Protein AF-A0A924JHS8-F1 (afdb_monomer)

Solvent-accessible surface area (backbone atoms only — not comparable to full-atom values): 7524 Å² total; per-residue (Å²): 135,89,84,84,93,67,73,72,64,60,58,54,52,53,52,53,53,53,52,57,54,53,60,64,69,66,71,76,82,74,80,83,81,86,75,72,93,84,74,83,93,70,92,26,81,44,84,51,58,93,91,38,60,31,36,17,70,71,47,77,46,70,59,57,69,76,55,43,57,54,47,53,54,52,52,52,55,54,28,56,77,67,49,32,14,44,35,38,68,90,50,95,41,60,29,40,34,39,36,42,37,48,81,47,79,59,93,93,41,79,48,77,49,76,48,76,49,78,37,68,123

Radius of gyration: 27.2 Å; Cα contacts (8 Å, |Δi|>4): 135; chains: 1; bounding box: 79×30×80 Å

Sequence (121 aa):
MHAPALTARRTTARLISAALLMTVAFGLGGCANVAGSGAPTAAFAQAGTPGGATVAFESVDGPPPQVFDRMINLLDSEARLRNLAVVSRKDSAAYRVRSYLAAQVRGGRTSIAWVWDVYDR

Secondary structure (DSSP, 8-state):
------SHHHHHHHHHHHHHHHHHHTTT--------S---------PPPTTPPEEEEEEEESS-HHHHHHHHHHHHHHHHHTT-EE--TTS--SEEEEEEEEEEEETTEEEEEEEEEEEE-

Mean predicted aligned error: 16.45 Å

Structure (mmCIF, N/CA/C/O backbone):
data_AF-A0A924JHS8-F1
#
_entry.id   AF-A0A924JHS8-F1
#
loop_
_atom_site.group_PDB
_atom_site.id
_atom_site.type_symbol
_atom_site.label_atom_id
_atom_site.label_alt_id
_atom_site.label_comp_id
_atom_site.label_asym_id
_atom_site.label_entity_id
_atom_site.label_seq_id
_atom_site.pdbx_PDB_ins_code
_atom_site.Cartn_x
_atom_site.Cartn_y
_atom_site.Cartn_z
_atom_site.occupancy
_atom_site.B_iso_or_equiv
_atom_site.auth_seq_id
_atom_site.auth_comp_id
_atom_site.auth_asym_id
_atom_site.auth_atom_id
_atom_site.pdbx_PDB_model_num
ATOM 1 N N . MET A 1 1 ? 62.676 11.399 -56.395 1.00 44.50 1 MET A N 1
ATOM 2 C CA . MET A 1 1 ? 61.658 12.113 -55.590 1.00 44.50 1 MET A CA 1
ATOM 3 C C . MET A 1 1 ? 60.387 11.263 -55.558 1.00 44.50 1 MET A C 1
ATOM 5 O O . MET A 1 1 ? 60.023 10.795 -56.626 1.00 44.50 1 MET A O 1
ATOM 9 N N . HIS A 1 2 ? 59.740 11.133 -54.383 1.00 49.47 2 HIS A N 1
ATOM 10 C CA . HIS A 1 2 ? 58.446 10.456 -54.085 1.00 49.47 2 HIS A CA 1
ATOM 11 C C . HIS A 1 2 ? 58.478 8.911 -54.094 1.00 49.47 2 HIS A C 1
ATOM 13 O O . HIS A 1 2 ? 59.006 8.335 -55.030 1.00 49.47 2 HIS A O 1
ATOM 19 N N . ALA A 1 3 ? 57.947 8.138 -53.135 1.00 53.34 3 ALA A N 1
ATOM 20 C CA . ALA A 1 3 ? 57.160 8.314 -51.892 1.00 53.34 3 ALA A CA 1
ATOM 21 C C . ALA A 1 3 ? 57.404 7.038 -50.995 1.00 53.34 3 ALA A C 1
ATOM 23 O O . ALA A 1 3 ? 58.151 6.182 -51.473 1.00 53.34 3 ALA A O 1
ATOM 24 N N . PRO A 1 4 ? 56.852 6.821 -49.762 1.00 49.19 4 PRO A N 1
ATOM 25 C CA . PRO A 1 4 ? 55.403 6.793 -49.501 1.00 49.19 4 PRO A CA 1
ATOM 26 C C . PRO A 1 4 ? 54.936 7.321 -48.121 1.00 49.19 4 PRO A C 1
ATOM 28 O O . PRO A 1 4 ? 55.320 6.841 -47.057 1.00 49.19 4 PRO A O 1
ATOM 31 N N . ALA A 1 5 ? 53.958 8.227 -48.149 1.00 53.25 5 ALA A N 1
ATOM 32 C CA . ALA A 1 5 ? 53.128 8.595 -47.004 1.00 53.25 5 ALA A CA 1
ATOM 33 C C . ALA A 1 5 ? 51.883 7.686 -46.947 1.00 53.25 5 ALA A C 1
ATOM 35 O O . ALA A 1 5 ? 50.800 8.076 -47.373 1.00 53.25 5 ALA A O 1
ATOM 36 N N . LEU A 1 6 ? 52.022 6.444 -46.469 1.00 53.03 6 LEU A N 1
ATOM 37 C CA . LEU A 1 6 ? 50.888 5.501 -46.347 1.00 53.03 6 LEU A CA 1
ATOM 38 C C . LEU A 1 6 ? 50.539 5.134 -44.897 1.00 53.03 6 LEU A C 1
ATOM 40 O O . LEU A 1 6 ? 49.451 4.623 -44.630 1.00 53.03 6 LEU A O 1
ATOM 44 N N . THR A 1 7 ? 51.406 5.454 -43.937 1.00 50.69 7 THR A N 1
ATOM 45 C CA . THR A 1 7 ? 51.216 5.078 -42.527 1.00 50.69 7 THR A CA 1
ATOM 46 C C . THR A 1 7 ? 50.262 6.020 -41.786 1.00 50.69 7 THR A C 1
ATOM 48 O O . THR A 1 7 ? 49.508 5.582 -40.922 1.00 50.69 7 THR A O 1
ATOM 51 N N . ALA A 1 8 ? 50.214 7.299 -42.173 1.00 47.97 8 ALA A N 1
ATOM 52 C CA . ALA A 1 8 ? 49.435 8.337 -41.486 1.00 47.97 8 ALA A CA 1
ATOM 53 C C . ALA A 1 8 ? 47.907 8.218 -41.670 1.00 47.97 8 ALA A C 1
ATOM 55 O O . ALA A 1 8 ? 47.139 8.763 -40.878 1.00 47.97 8 ALA A O 1
ATOM 56 N N . ARG A 1 9 ? 47.452 7.490 -42.702 1.00 51.38 9 ARG A N 1
ATOM 57 C CA . ARG A 1 9 ? 46.030 7.393 -43.085 1.00 51.38 9 ARG A CA 1
ATOM 58 C C . ARG A 1 9 ? 45.238 6.373 -42.256 1.00 51.38 9 ARG A C 1
ATOM 60 O O . ARG A 1 9 ? 44.018 6.458 -42.168 1.00 51.38 9 ARG A O 1
ATOM 67 N N . ARG A 1 10 ? 45.917 5.389 -41.652 1.00 53.25 10 ARG A N 1
ATOM 68 C CA . ARG A 1 10 ? 45.268 4.302 -40.889 1.00 53.25 10 ARG A CA 1
ATOM 69 C C . ARG A 1 10 ? 44.959 4.698 -39.444 1.00 53.25 10 ARG A C 1
ATOM 71 O O . ARG A 1 10 ? 43.972 4.235 -38.879 1.00 53.25 10 ARG A O 1
ATOM 78 N N . THR A 1 11 ? 45.778 5.563 -38.857 1.00 51.88 11 THR A N 1
ATOM 79 C CA . THR A 1 11 ? 45.640 6.040 -37.473 1.00 51.88 11 THR A CA 1
ATOM 80 C C . THR A 1 11 ? 44.519 7.066 -37.336 1.00 51.88 11 THR A C 1
ATOM 82 O O . THR A 1 11 ? 43.735 6.999 -36.395 1.00 51.88 11 THR A O 1
ATOM 85 N N . THR A 1 12 ? 44.380 7.956 -38.320 1.00 53.84 12 THR A N 1
ATOM 86 C CA . THR A 1 12 ? 43.299 8.952 -38.391 1.00 53.84 12 THR A CA 1
ATOM 87 C C . THR A 1 12 ? 41.927 8.298 -38.534 1.00 53.84 12 THR A C 1
ATOM 89 O O . THR A 1 12 ? 41.001 8.684 -37.829 1.00 53.84 12 THR A O 1
ATOM 92 N N . ALA A 1 13 ? 41.802 7.249 -39.353 1.00 55.38 13 ALA A N 1
ATOM 93 C CA . ALA A 1 13 ? 40.547 6.509 -39.494 1.00 55.38 13 ALA A CA 1
ATOM 94 C C . ALA A 1 13 ? 40.080 5.875 -38.169 1.00 55.38 13 ALA A C 1
ATOM 96 O O . ALA A 1 13 ? 38.912 5.993 -37.819 1.00 55.38 13 ALA A O 1
ATOM 97 N N . ARG A 1 14 ? 40.995 5.273 -37.392 1.00 57.00 14 ARG A N 1
ATOM 98 C CA . ARG A 1 14 ? 40.676 4.639 -36.096 1.00 57.00 14 ARG A CA 1
ATOM 99 C C . ARG A 1 14 ? 40.259 5.643 -35.021 1.00 57.00 14 ARG A C 1
ATOM 101 O O . ARG A 1 14 ? 39.373 5.344 -34.227 1.00 57.00 14 ARG A O 1
ATOM 108 N N . LEU A 1 15 ? 40.873 6.826 -35.009 1.00 57.97 15 LEU A N 1
ATOM 109 C CA . LEU A 1 15 ? 40.528 7.897 -34.069 1.00 57.97 15 LEU A CA 1
ATOM 110 C C . LEU A 1 15 ? 39.146 8.493 -34.366 1.00 57.97 15 LEU A C 1
ATOM 112 O O . LEU A 1 15 ? 38.391 8.771 -33.439 1.00 57.97 15 LEU A O 1
ATOM 116 N N . ILE A 1 16 ? 38.780 8.611 -35.645 1.00 60.06 16 ILE A N 1
ATOM 117 C CA . ILE A 1 16 ? 37.447 9.069 -36.063 1.00 60.06 16 ILE A CA 1
ATOM 118 C C . ILE A 1 16 ? 36.375 8.032 -35.689 1.00 60.06 16 ILE A C 1
ATOM 120 O O . ILE A 1 16 ? 35.320 8.400 -35.178 1.00 60.06 16 ILE A O 1
ATOM 124 N N . SER A 1 17 ? 36.653 6.734 -35.867 1.00 59.72 17 SER A N 1
ATOM 125 C CA . SER A 1 17 ? 35.742 5.655 -35.450 1.00 59.72 17 SER A CA 1
ATOM 126 C C . SER A 1 17 ? 35.526 5.616 -33.933 1.00 59.72 17 SER A C 1
ATOM 128 O O . SER A 1 17 ? 34.400 5.432 -33.478 1.00 59.72 17 SER A O 1
ATOM 130 N N . ALA A 1 18 ? 36.591 5.814 -33.149 1.00 59.53 18 ALA A N 1
ATOM 131 C CA . ALA A 1 18 ? 36.510 5.840 -31.690 1.00 59.53 18 ALA A CA 1
ATOM 132 C C . ALA A 1 18 ? 35.734 7.064 -31.175 1.00 59.53 18 ALA A C 1
ATOM 134 O O . ALA A 1 18 ? 34.924 6.935 -30.259 1.00 59.53 18 ALA A O 1
ATOM 135 N N . ALA A 1 19 ? 35.926 8.232 -31.798 1.00 59.59 19 ALA A N 1
ATOM 136 C CA . ALA A 1 19 ? 35.182 9.444 -31.460 1.00 59.59 19 ALA A CA 1
ATOM 137 C C . ALA A 1 19 ? 33.680 9.313 -31.777 1.00 59.59 19 ALA A C 1
ATOM 139 O O . ALA A 1 19 ? 32.850 9.754 -30.985 1.00 59.59 19 ALA A O 1
ATOM 140 N N . LEU A 1 20 ? 33.329 8.653 -32.888 1.00 60.19 20 LEU A N 1
ATOM 141 C CA . LEU A 1 20 ? 31.936 8.405 -33.274 1.00 60.19 20 LEU A CA 1
ATOM 142 C C . LEU A 1 20 ? 31.228 7.411 -32.334 1.00 60.19 20 LEU A C 1
ATOM 144 O O . LEU A 1 20 ? 30.042 7.566 -32.060 1.00 60.19 20 LEU A O 1
ATOM 148 N N . LEU A 1 21 ? 31.938 6.406 -31.803 1.00 59.44 21 LEU A N 1
ATOM 149 C CA . LEU A 1 21 ? 31.360 5.483 -30.816 1.00 59.44 21 LEU A CA 1
ATOM 150 C C . LEU A 1 21 ? 31.081 6.168 -29.468 1.00 59.44 21 LEU A C 1
ATOM 152 O O . LEU A 1 21 ? 30.112 5.828 -28.791 1.00 59.44 21 LEU A O 1
ATOM 156 N N . MET A 1 22 ? 31.914 7.138 -29.080 1.00 59.47 22 MET A N 1
ATOM 157 C CA . MET A 1 22 ? 31.783 7.842 -27.802 1.00 59.47 22 MET A CA 1
ATOM 158 C C . MET A 1 22 ? 30.587 8.805 -27.795 1.00 59.47 22 MET A C 1
ATOM 160 O O . MET A 1 22 ? 29.899 8.910 -26.786 1.00 59.47 22 MET A O 1
ATOM 164 N N . THR A 1 23 ? 30.266 9.449 -28.922 1.00 59.69 23 THR A N 1
ATOM 165 C CA . THR A 1 23 ? 29.088 10.330 -29.022 1.00 59.69 23 THR A CA 1
ATOM 166 C C . THR A 1 23 ? 27.762 9.566 -29.016 1.00 59.69 23 THR A C 1
ATOM 168 O O . THR A 1 23 ? 26.778 10.076 -28.485 1.00 59.69 23 THR A O 1
ATOM 171 N N . VAL A 1 24 ? 27.727 8.326 -29.517 1.00 59.47 24 VAL A N 1
ATOM 172 C CA . VAL A 1 24 ? 26.531 7.462 -29.446 1.00 59.47 24 VAL A CA 1
ATOM 173 C C . VAL A 1 24 ? 26.272 6.964 -28.015 1.00 59.47 24 VAL A C 1
ATOM 175 O O . VAL A 1 24 ? 25.118 6.821 -27.618 1.00 59.47 24 VAL A O 1
ATOM 178 N N . ALA A 1 25 ? 27.316 6.764 -27.205 1.00 58.59 25 ALA A N 1
ATOM 179 C CA . ALA A 1 25 ? 27.180 6.262 -25.834 1.00 58.59 25 ALA A CA 1
ATOM 180 C C . ALA A 1 25 ? 26.600 7.292 -24.839 1.00 58.59 25 ALA A C 1
ATOM 182 O O . ALA A 1 25 ? 25.972 6.901 -23.857 1.00 58.59 25 ALA A O 1
ATOM 183 N N . PHE A 1 26 ? 26.757 8.596 -25.091 1.00 59.28 26 PHE A N 1
ATOM 184 C CA . PHE A 1 26 ? 26.266 9.659 -24.197 1.00 59.28 26 PHE A CA 1
ATOM 185 C C . PHE A 1 26 ? 24.844 10.160 -24.519 1.00 59.28 26 PHE A C 1
ATOM 187 O O . PHE A 1 26 ? 24.315 11.005 -23.800 1.00 59.28 26 PHE A O 1
ATOM 194 N N . GLY A 1 27 ? 24.191 9.629 -25.560 1.00 58.12 27 GLY A N 1
ATOM 195 C CA . GLY A 1 27 ? 22.858 10.066 -25.998 1.00 58.12 27 GLY A CA 1
ATOM 196 C C . GLY A 1 27 ? 21.662 9.487 -25.226 1.00 58.12 27 GLY A C 1
ATOM 197 O O . GLY A 1 27 ? 20.531 9.859 -25.515 1.00 58.12 27 GLY A O 1
ATOM 198 N N . LEU A 1 28 ? 21.873 8.585 -24.259 1.00 60.00 28 LEU A N 1
ATOM 199 C CA . LEU A 1 28 ? 20.788 7.896 -23.531 1.00 60.00 28 LEU A CA 1
ATOM 200 C C . LEU A 1 28 ? 20.409 8.542 -22.180 1.00 60.00 28 LEU A C 1
ATOM 202 O O . LEU A 1 28 ? 19.617 7.980 -21.427 1.00 60.00 28 LEU A O 1
ATOM 206 N N . GLY A 1 29 ? 20.926 9.734 -21.865 1.00 61.72 29 GLY A N 1
ATOM 207 C CA . GLY A 1 29 ? 20.548 10.496 -20.667 1.00 61.72 29 GLY A CA 1
ATOM 208 C C . GLY A 1 29 ? 19.231 11.262 -20.832 1.00 61.72 29 GLY A C 1
ATOM 209 O O . GLY A 1 29 ? 19.247 12.477 -21.003 1.00 61.72 29 GLY A O 1
ATOM 210 N N . GLY A 1 30 ? 18.094 10.561 -20.807 1.00 50.94 30 GLY A N 1
ATOM 211 C CA . GLY A 1 30 ? 16.751 11.149 -20.898 1.00 50.94 30 GLY A CA 1
ATOM 212 C C . GLY A 1 30 ? 16.097 11.433 -19.535 1.00 50.94 30 GLY A C 1
ATOM 213 O O . GLY A 1 30 ? 15.916 10.526 -18.733 1.00 50.94 30 GLY A O 1
ATOM 214 N N . CYS A 1 31 ? 15.723 12.700 -19.330 1.00 52.50 31 CYS A N 1
ATOM 215 C CA . CYS A 1 31 ? 14.700 13.270 -18.435 1.00 52.50 31 CYS A CA 1
ATOM 216 C C . CYS A 1 31 ? 14.580 12.746 -16.986 1.00 52.50 31 CYS A C 1
ATOM 218 O O . CYS A 1 31 ? 13.739 11.903 -16.680 1.00 52.50 31 CYS A O 1
ATOM 220 N N . ALA A 1 32 ? 15.289 13.386 -16.049 1.00 50.75 32 ALA A N 1
ATOM 221 C CA . ALA A 1 32 ? 14.794 13.494 -14.678 1.00 50.75 32 ALA A CA 1
ATOM 222 C C . ALA A 1 32 ? 13.841 14.696 -14.600 1.00 50.75 32 ALA A C 1
ATOM 224 O O . ALA A 1 32 ? 14.261 15.851 -14.689 1.00 50.75 32 ALA A O 1
ATOM 225 N N . ASN A 1 33 ? 12.547 14.426 -14.458 1.00 47.91 33 ASN A N 1
ATOM 226 C CA . ASN A 1 33 ? 11.542 15.453 -14.208 1.00 47.91 33 ASN A CA 1
ATOM 227 C C . ASN A 1 33 ? 11.793 15.998 -12.793 1.00 47.91 33 ASN A C 1
ATOM 229 O O . ASN A 1 33 ? 11.396 15.376 -11.809 1.00 47.91 33 ASN A O 1
ATOM 233 N N . VAL A 1 34 ? 12.454 17.151 -12.664 1.00 53.72 34 VAL A N 1
ATOM 234 C CA . VAL A 1 34 ? 12.411 17.927 -11.417 1.00 53.72 34 VAL A CA 1
ATOM 235 C C . VAL A 1 34 ? 11.028 18.567 -11.343 1.00 53.72 34 VAL A C 1
ATOM 237 O O . VAL A 1 34 ? 10.800 19.678 -11.813 1.00 53.72 34 VAL A O 1
ATOM 240 N N . ALA A 1 35 ? 10.072 17.821 -10.795 1.00 44.03 35 ALA A N 1
ATOM 241 C CA . ALA A 1 35 ? 8.788 18.361 -10.393 1.00 44.03 35 ALA A CA 1
ATOM 242 C C . ALA A 1 35 ? 8.887 18.809 -8.931 1.00 44.03 35 ALA A C 1
ATOM 244 O O . ALA A 1 35 ? 8.858 17.990 -8.021 1.00 44.03 35 ALA A O 1
ATOM 245 N N . GLY A 1 36 ? 9.019 20.124 -8.752 1.00 40.50 36 GLY A N 1
ATOM 246 C CA . GLY A 1 36 ? 8.321 20.892 -7.722 1.00 40.50 36 GLY A CA 1
ATOM 247 C C . GLY A 1 36 ? 8.506 20.473 -6.265 1.00 40.50 36 GLY A C 1
ATOM 248 O O . GLY A 1 36 ? 7.858 19.564 -5.758 1.00 40.50 36 GLY A O 1
ATOM 249 N N . SER A 1 37 ? 9.289 21.278 -5.556 1.00 53.03 37 SER A N 1
ATOM 250 C CA . SER A 1 37 ? 9.179 21.502 -4.117 1.00 53.03 37 SER A CA 1
ATOM 251 C C . SER A 1 37 ? 7.720 21.646 -3.648 1.00 53.03 37 SER A C 1
ATOM 253 O O . SER A 1 37 ? 7.020 22.550 -4.104 1.00 53.03 37 SER A O 1
ATOM 255 N N . GLY A 1 38 ? 7.311 20.821 -2.676 1.00 49.59 38 GLY A N 1
ATOM 256 C CA . GLY A 1 38 ? 6.157 21.085 -1.806 1.00 49.59 38 GLY A CA 1
ATOM 257 C C . GLY A 1 38 ? 4.888 20.274 -2.086 1.00 49.59 38 GLY A C 1
ATOM 258 O O . GLY A 1 38 ? 3.899 20.823 -2.555 1.00 49.59 38 GLY A O 1
ATOM 259 N N . ALA A 1 39 ? 4.873 18.990 -1.725 1.00 39.16 39 ALA A N 1
ATOM 260 C CA . ALA A 1 39 ? 3.651 18.213 -1.482 1.00 39.16 39 ALA A CA 1
ATOM 261 C C . ALA A 1 39 ? 3.986 17.027 -0.554 1.00 39.16 39 ALA A C 1
ATOM 263 O O . ALA A 1 39 ? 5.132 16.567 -0.577 1.00 39.16 39 ALA A O 1
ATOM 264 N N . PRO A 1 40 ? 3.052 16.558 0.297 1.00 42.22 40 PRO A N 1
ATOM 265 C CA . PRO A 1 40 ? 3.368 15.628 1.371 1.00 42.22 40 PRO A CA 1
ATOM 266 C C . PRO A 1 40 ? 3.845 14.293 0.799 1.00 42.22 40 PRO A C 1
ATOM 268 O O . PRO A 1 40 ? 3.374 13.824 -0.237 1.00 42.22 40 PRO A O 1
ATOM 271 N N . THR A 1 41 ? 4.814 13.719 1.497 1.00 49.94 41 THR A N 1
ATOM 272 C CA . THR A 1 41 ? 5.460 12.428 1.268 1.00 49.94 41 THR A CA 1
ATOM 273 C C . THR A 1 41 ? 4.483 11.340 0.825 1.00 49.94 41 THR A C 1
ATOM 275 O O . THR A 1 41 ? 3.803 10.720 1.632 1.00 49.94 41 THR A O 1
ATOM 278 N N . ALA A 1 42 ? 4.468 11.073 -0.476 1.00 49.50 42 ALA A N 1
ATOM 279 C CA . ALA A 1 42 ? 3.927 9.864 -1.073 1.00 49.50 42 ALA A CA 1
ATOM 280 C C . ALA A 1 42 ? 5.048 9.306 -1.956 1.00 49.50 42 ALA A C 1
ATOM 282 O O . ALA A 1 42 ? 5.178 9.672 -3.124 1.00 49.50 42 ALA A O 1
ATOM 283 N N . ALA A 1 43 ? 5.939 8.529 -1.335 1.00 53.22 43 ALA A N 1
ATOM 284 C CA . ALA A 1 43 ? 7.191 8.016 -1.892 1.00 53.22 43 ALA A CA 1
ATOM 285 C C . ALA A 1 43 ? 6.958 6.931 -2.963 1.00 53.22 43 ALA A C 1
ATOM 287 O O . ALA A 1 43 ? 7.401 5.800 -2.828 1.00 53.22 43 ALA A O 1
ATOM 288 N N . PHE A 1 44 ? 6.240 7.269 -4.031 1.00 55.06 44 PHE A N 1
ATOM 289 C CA . PHE A 1 44 ? 5.855 6.336 -5.091 1.00 55.06 44 PHE A CA 1
ATOM 290 C C . PHE A 1 44 ? 6.661 6.543 -6.377 1.00 55.06 44 PHE A C 1
ATOM 292 O O . PHE A 1 44 ? 6.134 6.406 -7.472 1.00 55.06 44 PHE A O 1
ATOM 299 N N . ALA A 1 45 ? 7.929 6.933 -6.276 1.00 53.28 45 ALA A N 1
ATOM 300 C CA . ALA A 1 45 ? 8.766 7.166 -7.449 1.00 53.28 45 ALA A CA 1
ATOM 301 C C . ALA A 1 45 ? 10.041 6.320 -7.387 1.00 53.28 45 ALA A C 1
ATOM 303 O O . ALA A 1 45 ? 11.142 6.851 -7.273 1.00 53.28 45 ALA A O 1
ATOM 304 N N . GLN A 1 46 ? 9.899 4.995 -7.481 1.00 57.72 46 GLN A N 1
ATOM 305 C CA . GLN A 1 46 ? 10.992 4.146 -7.950 1.00 57.72 46 GLN A CA 1
ATOM 306 C C . GLN A 1 46 ? 10.697 3.702 -9.378 1.00 57.72 46 GLN A C 1
ATOM 308 O O . GLN A 1 46 ? 9.755 2.954 -9.633 1.00 57.72 46 GLN A O 1
ATOM 313 N N . ALA A 1 47 ? 11.529 4.165 -10.314 1.00 55.16 47 ALA A N 1
ATOM 314 C CA . ALA A 1 47 ? 11.590 3.584 -11.645 1.00 55.16 47 ALA A CA 1
ATOM 315 C C . ALA A 1 47 ? 11.914 2.094 -11.482 1.00 55.16 47 ALA A C 1
ATOM 317 O O . ALA A 1 47 ? 12.913 1.736 -10.856 1.00 55.16 47 ALA A O 1
ATOM 318 N N . GLY A 1 48 ? 11.013 1.237 -11.956 1.00 55.22 48 GLY A N 1
ATOM 319 C CA . GLY A 1 48 ? 11.110 -0.191 -11.712 1.00 55.22 48 GLY A CA 1
ATOM 320 C C . GLY A 1 48 ? 12.384 -0.817 -12.239 1.00 55.22 48 GLY A C 1
ATOM 321 O O . GLY A 1 48 ? 12.924 -0.398 -13.261 1.00 55.22 48 GLY A O 1
ATOM 322 N N . THR A 1 49 ? 12.847 -1.851 -11.542 1.00 55.19 49 THR A N 1
ATOM 323 C CA . THR A 1 49 ? 13.909 -2.720 -12.037 1.00 55.19 49 THR A CA 1
ATOM 324 C C . THR A 1 49 ? 13.503 -3.258 -13.413 1.00 55.19 49 THR A C 1
ATOM 326 O O . THR A 1 49 ? 12.369 -3.731 -13.556 1.00 55.19 49 THR A O 1
ATOM 329 N N . PRO A 1 50 ? 14.382 -3.225 -14.430 1.00 48.41 50 PRO A N 1
ATOM 330 C CA . PRO A 1 50 ? 14.088 -3.820 -15.729 1.00 48.41 50 PRO A CA 1
ATOM 331 C C . PRO A 1 50 ? 13.661 -5.288 -15.552 1.00 48.41 50 PRO A C 1
ATOM 333 O O . PRO A 1 50 ? 14.438 -6.103 -15.062 1.00 48.41 50 PRO A O 1
ATOM 336 N N . GLY A 1 51 ? 12.407 -5.608 -15.893 1.00 58.41 51 GLY A N 1
ATOM 337 C CA . GLY A 1 51 ? 11.821 -6.952 -15.765 1.00 58.41 51 GLY A CA 1
ATOM 338 C C . GLY A 1 51 ? 10.975 -7.220 -14.507 1.00 58.41 51 GLY A C 1
ATOM 339 O O . GLY A 1 51 ? 10.403 -8.303 -14.404 1.00 58.41 51 GLY A O 1
ATOM 340 N N . GLY A 1 52 ? 10.859 -6.272 -13.569 1.00 68.31 52 GLY A N 1
ATOM 341 C CA . GLY A 1 52 ? 9.962 -6.371 -12.408 1.00 68.31 52 GLY A CA 1
ATOM 342 C C . GLY A 1 52 ? 8.542 -5.874 -12.710 1.00 68.31 52 GLY A C 1
ATOM 343 O O . GLY A 1 52 ? 8.365 -4.899 -13.442 1.00 68.31 52 GLY A O 1
ATOM 344 N N . ALA A 1 53 ? 7.517 -6.522 -12.147 1.00 84.44 53 ALA A N 1
ATOM 345 C CA . ALA A 1 53 ? 6.140 -6.038 -12.263 1.00 84.44 53 ALA A CA 1
ATOM 346 C C . ALA A 1 53 ? 5.975 -4.702 -11.515 1.00 84.44 53 ALA A C 1
ATOM 348 O O . ALA A 1 53 ? 6.545 -4.500 -10.440 1.00 84.44 53 ALA A O 1
ATOM 349 N N . THR A 1 54 ? 5.200 -3.778 -12.085 1.00 88.81 54 THR A N 1
ATOM 350 C CA . THR A 1 54 ? 4.958 -2.457 -11.491 1.00 88.81 54 THR A CA 1
ATOM 351 C C . THR A 1 54 ? 3.592 -2.408 -10.814 1.00 88.81 54 THR A C 1
ATOM 353 O O . THR A 1 54 ? 2.615 -2.946 -11.338 1.00 88.81 54 THR A O 1
ATOM 356 N N . VAL A 1 55 ? 3.519 -1.759 -9.653 1.00 88.94 55 VAL A N 1
ATOM 357 C CA . VAL A 1 55 ? 2.295 -1.607 -8.863 1.00 88.94 55 VAL A CA 1
ATOM 358 C C . VAL A 1 55 ? 2.045 -0.140 -8.524 1.00 88.94 55 VAL A C 1
ATOM 360 O O . VAL A 1 55 ? 2.972 0.585 -8.167 1.00 88.94 55 VAL A O 1
ATOM 363 N N . ALA A 1 56 ? 0.792 0.301 -8.621 1.00 89.56 56 ALA A N 1
ATOM 364 C CA . ALA A 1 56 ? 0.353 1.604 -8.122 1.00 89.56 56 ALA A CA 1
ATOM 365 C C . ALA A 1 56 ? -0.765 1.436 -7.086 1.00 89.56 56 ALA A C 1
ATOM 367 O O . ALA A 1 56 ? -1.739 0.725 -7.331 1.00 89.56 56 ALA A O 1
ATOM 368 N N . PHE A 1 57 ? -0.644 2.120 -5.946 1.00 86.69 57 PHE A N 1
ATOM 369 C CA . PHE A 1 57 ? -1.661 2.143 -4.888 1.00 86.69 57 PHE A CA 1
ATOM 370 C C . PHE A 1 57 ? -2.592 3.339 -5.080 1.00 86.69 57 PHE A C 1
ATOM 372 O O . PHE A 1 57 ? -2.165 4.468 -4.869 1.00 86.69 57 PHE A O 1
ATOM 379 N N . GLU A 1 58 ? -3.844 3.119 -5.484 1.00 78.75 58 GLU A N 1
ATOM 380 C CA . GLU A 1 58 ? -4.777 4.183 -5.889 1.00 78.75 58 GLU A CA 1
ATOM 381 C C . GLU A 1 58 ? -5.454 4.899 -4.721 1.00 78.75 58 GLU A C 1
ATOM 383 O O . GLU A 1 58 ? -5.527 6.132 -4.691 1.00 78.75 58 GLU A O 1
ATOM 388 N N . SER A 1 59 ? -5.936 4.125 -3.756 1.00 72.44 59 SER A N 1
ATOM 389 C CA . SER A 1 59 ? -6.569 4.623 -2.541 1.00 72.44 59 SER A CA 1
ATOM 390 C C . SER A 1 59 ? -6.297 3.665 -1.396 1.00 72.44 59 SER A C 1
ATOM 392 O O . SER A 1 59 ? -6.189 2.454 -1.607 1.00 72.44 59 SER A O 1
ATOM 394 N N . VAL A 1 60 ? -6.206 4.234 -0.201 1.00 68.75 60 VAL A N 1
ATOM 395 C CA . VAL A 1 60 ? -6.255 3.506 1.058 1.00 68.75 60 VAL A CA 1
ATOM 396 C C . VAL A 1 60 ? -7.217 4.262 1.958 1.00 68.75 60 VAL A C 1
ATOM 398 O O . VAL A 1 60 ? -6.886 5.333 2.468 1.00 68.75 60 VAL A O 1
ATOM 401 N N . ASP A 1 61 ? -8.396 3.694 2.161 1.00 72.56 61 ASP A N 1
ATOM 402 C CA . ASP A 1 61 ? -9.461 4.345 2.916 1.00 72.56 61 ASP A CA 1
ATOM 403 C C . ASP A 1 61 ? -9.664 3.670 4.279 1.00 72.56 61 ASP A C 1
ATOM 405 O O . ASP A 1 61 ? -9.692 2.441 4.387 1.00 72.56 61 ASP A O 1
ATOM 409 N N . GLY A 1 62 ? -9.808 4.486 5.328 1.00 78.25 62 GLY A N 1
ATOM 410 C CA . GLY A 1 62 ? -10.187 4.057 6.680 1.00 78.25 62 GLY A CA 1
ATOM 411 C C . GLY A 1 62 ? -9.117 4.044 7.794 1.00 78.25 62 GLY A C 1
ATOM 412 O O . GLY A 1 62 ? -9.501 4.303 8.938 1.00 78.25 62 GLY A O 1
ATOM 413 N N . PRO A 1 63 ? -7.802 3.821 7.566 1.00 79.62 63 PRO A N 1
ATOM 414 C CA . PRO A 1 63 ? -6.824 3.920 8.648 1.00 79.62 63 PRO A CA 1
ATOM 415 C C . PRO A 1 63 ? -6.609 5.379 9.094 1.00 79.62 63 PRO A C 1
ATOM 417 O O . PRO A 1 63 ? -6.560 6.277 8.252 1.00 79.62 63 PRO A O 1
ATOM 420 N N . PRO A 1 64 ? -6.387 5.640 10.398 1.00 84.31 64 PRO A N 1
ATOM 421 C CA . PRO A 1 64 ? -5.873 6.929 10.856 1.00 84.31 64 PRO A CA 1
ATOM 422 C C . PRO A 1 64 ? -4.541 7.276 10.158 1.00 84.31 64 PRO A C 1
ATOM 424 O O . PRO A 1 64 ? -3.770 6.353 9.878 1.00 84.31 64 PRO A O 1
ATOM 427 N N . PRO A 1 65 ? -4.200 8.565 9.954 1.00 82.31 65 PRO A N 1
ATOM 428 C CA . PRO A 1 65 ? -3.037 8.974 9.149 1.00 82.31 65 PRO A CA 1
ATOM 429 C C . PRO A 1 65 ? -1.717 8.285 9.534 1.00 82.31 65 PRO A C 1
ATOM 431 O O . PRO A 1 65 ? -1.024 7.728 8.693 1.00 82.31 65 PRO A O 1
ATOM 434 N N . GLN A 1 66 ? -1.433 8.190 10.833 1.00 84.56 66 GLN A N 1
ATOM 435 C CA . GLN A 1 66 ? -0.245 7.506 11.363 1.00 84.56 66 GLN A CA 1
ATOM 436 C C . GLN A 1 66 ? -0.164 6.006 11.013 1.00 84.56 66 GLN A C 1
ATOM 438 O O . GLN A 1 66 ? 0.922 5.449 10.859 1.00 84.56 66 GLN A O 1
ATOM 443 N N . VAL A 1 67 ? -1.313 5.332 10.901 1.00 85.62 67 VAL A N 1
ATOM 444 C CA . VAL A 1 67 ? -1.395 3.915 10.517 1.00 85.62 67 VAL A CA 1
ATOM 445 C C . VAL A 1 67 ? -1.219 3.776 9.009 1.00 85.62 67 VAL A C 1
ATOM 447 O O . VAL A 1 67 ? -0.519 2.868 8.565 1.00 85.62 67 VAL A O 1
ATOM 450 N N . PHE A 1 68 ? -1.809 4.695 8.241 1.00 82.38 68 PHE A N 1
ATOM 451 C CA . PHE A 1 68 ? -1.633 4.777 6.795 1.00 82.38 68 PHE A CA 1
ATOM 452 C C . PHE A 1 68 ? -0.150 4.919 6.424 1.00 82.38 68 PHE A C 1
ATOM 454 O O . PHE A 1 68 ? 0.369 4.074 5.697 1.00 82.38 68 PHE A O 1
ATOM 461 N N . ASP A 1 69 ? 0.553 5.904 6.992 1.00 83.00 69 ASP A N 1
ATOM 462 C CA . ASP A 1 69 ? 1.964 6.165 6.675 1.00 83.00 69 ASP A CA 1
ATOM 463 C C . ASP A 1 69 ? 2.847 4.950 6.979 1.00 83.00 69 ASP A C 1
ATOM 465 O O . ASP A 1 69 ? 3.667 4.524 6.162 1.00 83.00 69 ASP A O 1
ATOM 469 N N . ARG A 1 70 ? 2.639 4.329 8.147 1.00 87.50 70 ARG A N 1
ATOM 470 C CA . ARG A 1 70 ? 3.359 3.109 8.528 1.00 87.50 70 ARG A CA 1
ATOM 471 C C . ARG A 1 70 ? 3.092 1.969 7.551 1.00 87.50 70 ARG A C 1
ATOM 473 O O . ARG A 1 70 ? 4.020 1.242 7.202 1.00 87.50 70 ARG A O 1
ATOM 480 N N . MET A 1 71 ? 1.843 1.795 7.132 1.00 85.06 71 MET A N 1
ATOM 481 C CA . MET A 1 71 ? 1.469 0.734 6.208 1.00 85.06 71 MET A CA 1
ATOM 482 C C . MET A 1 71 ? 2.098 0.943 4.830 1.00 85.06 71 MET A C 1
ATOM 484 O O . MET A 1 71 ? 2.656 -0.004 4.286 1.00 85.06 71 MET A O 1
ATOM 488 N N . ILE A 1 72 ? 2.071 2.164 4.290 1.00 82.25 72 ILE A N 1
ATOM 489 C CA . ILE A 1 72 ? 2.716 2.473 3.007 1.00 82.25 72 ILE A CA 1
ATOM 490 C C . ILE A 1 72 ? 4.218 2.181 3.064 1.00 82.25 72 ILE A C 1
ATOM 492 O O . ILE A 1 72 ? 4.745 1.550 2.151 1.00 82.25 72 ILE A O 1
ATOM 496 N N . ASN A 1 73 ? 4.893 2.543 4.158 1.00 85.94 73 ASN A N 1
ATOM 497 C CA . ASN A 1 73 ? 6.317 2.245 4.332 1.00 85.94 73 ASN A CA 1
ATOM 498 C C . ASN A 1 73 ? 6.608 0.735 4.347 1.00 85.94 73 ASN A C 1
ATOM 500 O O . ASN A 1 73 ? 7.575 0.284 3.735 1.00 85.94 73 ASN A O 1
ATOM 504 N N . LEU A 1 74 ? 5.765 -0.059 5.018 1.00 88.69 74 LEU A N 1
ATOM 505 C CA . LEU A 1 74 ? 5.897 -1.519 5.028 1.00 88.69 74 LEU A CA 1
ATOM 506 C C . LEU A 1 74 ? 5.674 -2.108 3.631 1.00 88.69 74 LEU A C 1
ATOM 508 O O . LEU A 1 74 ? 6.479 -2.919 3.177 1.00 88.69 74 LEU A O 1
ATOM 512 N N . LEU A 1 75 ? 4.627 -1.668 2.933 1.00 86.50 75 LEU A N 1
ATOM 513 C CA . LEU A 1 75 ? 4.313 -2.130 1.581 1.00 86.50 75 LEU A CA 1
ATOM 514 C C . LEU A 1 75 ? 5.426 -1.797 0.586 1.00 86.50 75 LEU A C 1
ATOM 516 O O . LEU A 1 75 ? 5.786 -2.654 -0.215 1.00 86.50 75 LEU A O 1
ATOM 520 N N . ASP A 1 76 ? 6.005 -0.596 0.657 1.00 83.56 76 ASP A N 1
ATOM 521 C CA . ASP A 1 76 ? 7.148 -0.220 -0.179 1.00 83.56 76 ASP A CA 1
ATOM 522 C C . ASP A 1 76 ? 8.377 -1.089 0.127 1.00 83.56 76 ASP A C 1
ATOM 524 O O . ASP A 1 76 ? 9.029 -1.594 -0.788 1.00 83.56 76 ASP A O 1
ATOM 528 N N . SER A 1 77 ? 8.668 -1.343 1.408 1.00 87.25 77 SER A N 1
ATOM 529 C CA . SER A 1 77 ? 9.797 -2.199 1.793 1.00 87.25 77 SER A CA 1
ATOM 530 C C . SER A 1 77 ? 9.652 -3.640 1.282 1.00 87.25 77 SER A C 1
ATOM 532 O O . SER A 1 77 ? 10.591 -4.190 0.706 1.00 87.25 77 SER A O 1
ATOM 534 N N . GLU A 1 78 ? 8.458 -4.223 1.402 1.00 89.94 78 GLU A N 1
ATOM 535 C CA . GLU A 1 78 ? 8.139 -5.561 0.894 1.00 89.94 78 GLU A CA 1
ATOM 536 C C . GLU A 1 78 ? 8.171 -5.611 -0.637 1.00 89.94 78 GLU A C 1
ATOM 538 O O . GLU A 1 78 ? 8.677 -6.571 -1.221 1.00 89.94 78 GLU A O 1
ATOM 543 N N . ALA A 1 79 ? 7.675 -4.565 -1.305 1.00 86.19 79 ALA A N 1
ATOM 544 C CA . ALA A 1 79 ? 7.713 -4.461 -2.758 1.00 86.19 79 ALA A CA 1
ATOM 545 C C . ALA A 1 79 ? 9.159 -4.486 -3.275 1.00 86.19 79 ALA A C 1
ATOM 547 O O . ALA A 1 79 ? 9.470 -5.263 -4.180 1.00 86.19 79 ALA A O 1
ATOM 548 N N . ARG A 1 80 ? 10.070 -3.737 -2.638 1.00 83.50 80 ARG A N 1
ATOM 549 C CA . ARG A 1 80 ? 11.505 -3.752 -2.975 1.00 83.50 80 ARG A CA 1
ATOM 550 C C . ARG A 1 80 ? 12.116 -5.145 -2.829 1.00 83.50 80 ARG A C 1
ATOM 552 O O . ARG A 1 80 ? 12.818 -5.590 -3.734 1.00 83.50 80 ARG A O 1
ATOM 559 N N . LEU A 1 81 ? 11.823 -5.850 -1.732 1.00 89.44 81 LEU A N 1
ATOM 560 C CA . LEU A 1 81 ? 12.311 -7.219 -1.507 1.00 89.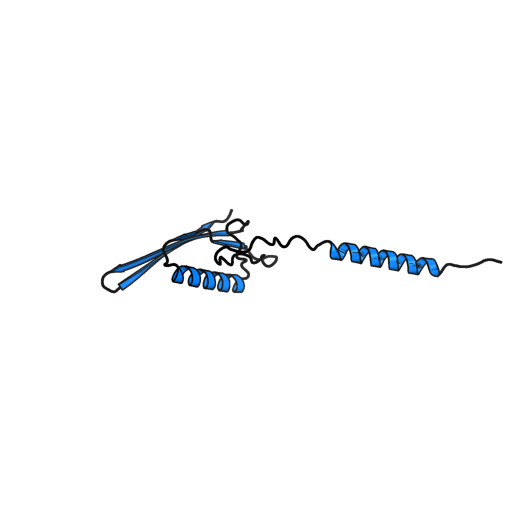44 81 LEU A CA 1
ATOM 561 C C . LEU A 1 81 ? 11.806 -8.207 -2.568 1.00 89.44 81 LEU A C 1
ATOM 563 O O . LEU A 1 81 ? 12.481 -9.187 -2.874 1.00 89.4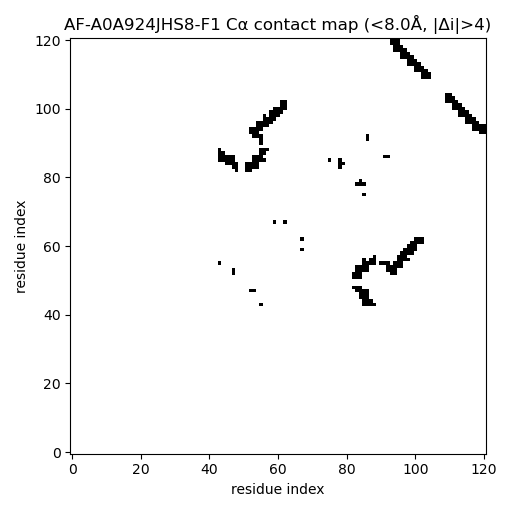4 81 LEU A O 1
ATOM 567 N N . ARG A 1 82 ? 10.636 -7.938 -3.151 1.00 87.69 82 ARG A N 1
ATOM 568 C CA . ARG A 1 82 ? 9.997 -8.772 -4.177 1.00 87.69 82 ARG A CA 1
ATOM 569 C C . ARG A 1 82 ? 10.277 -8.310 -5.606 1.00 87.69 82 ARG A C 1
ATOM 571 O O . ARG A 1 82 ? 9.674 -8.841 -6.536 1.00 87.69 82 ARG A O 1
ATOM 578 N N . ASN A 1 83 ? 11.176 -7.342 -5.792 1.00 85.31 83 ASN A N 1
ATOM 579 C CA . ASN A 1 83 ? 11.466 -6.729 -7.088 1.00 85.31 83 ASN A CA 1
ATOM 580 C C . ASN A 1 83 ? 10.210 -6.156 -7.784 1.00 85.31 83 ASN A C 1
ATOM 582 O O . ASN A 1 83 ? 10.082 -6.196 -9.009 1.00 85.31 83 ASN A O 1
ATOM 586 N N . LEU A 1 84 ? 9.268 -5.645 -6.985 1.00 86.94 84 LEU A N 1
ATOM 587 C CA . LEU A 1 84 ? 8.074 -4.943 -7.437 1.00 86.94 84 LEU A CA 1
ATOM 588 C C . LEU A 1 84 ? 8.325 -3.440 -7.372 1.00 86.94 84 LEU A C 1
ATOM 590 O O . LEU A 1 84 ? 8.679 -2.893 -6.328 1.00 86.94 84 LEU A O 1
ATOM 594 N N . ALA A 1 85 ? 8.124 -2.764 -8.494 1.00 87.00 85 ALA A N 1
ATOM 595 C CA . ALA A 1 85 ? 8.310 -1.326 -8.562 1.00 87.00 85 ALA A CA 1
ATOM 596 C C . ALA A 1 85 ? 7.039 -0.598 -8.143 1.00 87.00 85 ALA A C 1
ATOM 598 O O . ALA A 1 85 ? 6.015 -0.718 -8.821 1.00 87.00 85 ALA A O 1
ATOM 599 N N . VAL A 1 86 ? 7.108 0.183 -7.068 1.00 86.25 86 VAL A N 1
ATOM 600 C CA . VAL A 1 86 ? 6.000 1.053 -6.677 1.00 86.25 86 VAL A CA 1
ATOM 601 C C . VAL A 1 86 ? 6.103 2.368 -7.445 1.00 86.25 86 VAL A C 1
ATOM 603 O O . VAL A 1 86 ? 7.054 3.133 -7.268 1.00 86.25 86 VAL A O 1
ATOM 606 N N . VAL A 1 87 ? 5.123 2.609 -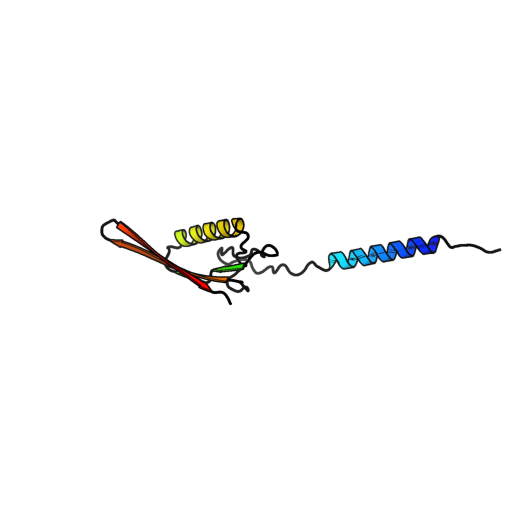8.316 1.00 86.50 87 VAL A N 1
ATOM 607 C CA . VAL A 1 87 ? 5.045 3.810 -9.159 1.00 86.50 87 VAL A CA 1
ATOM 608 C C . VAL A 1 87 ? 3.911 4.728 -8.715 1.00 86.50 87 VAL A C 1
ATOM 610 O O . VAL A 1 87 ? 3.013 4.329 -7.964 1.00 86.50 87 VAL A O 1
ATOM 613 N N . SER A 1 88 ? 3.941 5.977 -9.180 1.00 83.62 88 SER A N 1
ATOM 614 C CA . SER A 1 88 ? 2.947 6.969 -8.797 1.00 83.62 88 SER A CA 1
ATOM 615 C C . SER A 1 88 ? 1.571 6.550 -9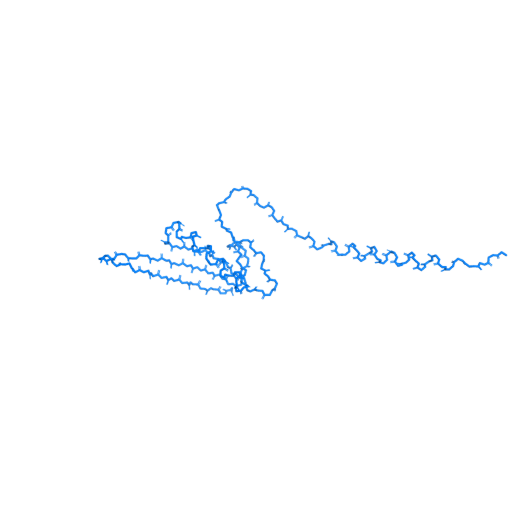.292 1.00 83.62 88 SER A C 1
ATOM 617 O O . SER A 1 88 ? 1.424 5.937 -10.346 1.00 83.62 88 SER A O 1
ATOM 619 N N . ARG A 1 89 ? 0.525 6.978 -8.582 1.00 83.12 89 ARG A N 1
ATOM 620 C CA . ARG A 1 89 ? -0.875 6.766 -8.990 1.00 83.12 89 ARG A CA 1
ATOM 621 C C . ARG A 1 89 ? -1.171 7.223 -10.419 1.00 83.12 89 ARG A C 1
ATOM 623 O O . ARG A 1 89 ? -2.008 6.630 -11.102 1.00 83.12 89 ARG A O 1
ATOM 630 N N . LYS A 1 90 ? -0.491 8.292 -10.841 1.00 82.69 90 LYS A N 1
ATOM 631 C CA . LYS A 1 90 ? -0.620 8.902 -12.170 1.00 82.69 90 LYS A CA 1
ATOM 632 C C . LYS A 1 90 ? 0.137 8.128 -13.251 1.00 82.69 90 LYS A C 1
ATOM 634 O O . LYS A 1 90 ? -0.185 8.282 -14.424 1.00 82.69 90 LYS A O 1
ATOM 639 N N . ASP A 1 91 ? 1.103 7.305 -12.862 1.00 83.44 91 ASP A N 1
ATOM 640 C CA . ASP A 1 91 ? 1.960 6.582 -13.788 1.00 83.44 91 ASP A CA 1
ATOM 641 C C . ASP A 1 91 ? 1.320 5.259 -14.219 1.00 83.44 91 ASP A C 1
ATOM 643 O O . ASP A 1 91 ? 0.364 4.739 -13.637 1.00 83.44 91 ASP A O 1
ATOM 647 N N . SER A 1 92 ? 1.854 4.693 -15.293 1.00 84.06 92 SER A N 1
ATOM 648 C CA . SER A 1 92 ? 1.378 3.431 -15.839 1.00 84.06 92 SER A CA 1
ATOM 649 C C . SER A 1 92 ? 1.903 2.258 -14.994 1.00 84.06 92 SER A C 1
ATOM 651 O O . SER A 1 92 ? 3.102 1.985 -15.004 1.00 84.06 92 SER A O 1
ATOM 653 N N . ALA A 1 93 ? 1.014 1.521 -14.317 1.00 89.31 93 ALA A N 1
ATOM 654 C CA . ALA A 1 93 ? 1.353 0.332 -13.524 1.00 89.31 93 ALA A CA 1
ATOM 655 C C . ALA A 1 93 ? 0.748 -0.960 -14.100 1.00 89.31 93 ALA A C 1
ATOM 657 O O . ALA A 1 93 ? -0.401 -0.947 -14.538 1.00 89.31 93 ALA A O 1
ATOM 658 N N . ALA A 1 94 ? 1.517 -2.055 -14.115 1.00 90.50 94 ALA A N 1
ATOM 659 C CA . ALA A 1 94 ? 1.064 -3.382 -14.543 1.00 90.50 94 ALA A CA 1
ATOM 660 C C . ALA A 1 94 ? -0.118 -3.869 -13.703 1.00 90.50 94 ALA A C 1
ATOM 662 O O . ALA A 1 94 ? -1.061 -4.419 -14.259 1.00 90.50 94 ALA A O 1
ATOM 663 N N . TYR A 1 95 ? -0.075 -3.578 -12.404 1.00 90.31 95 TYR A N 1
AT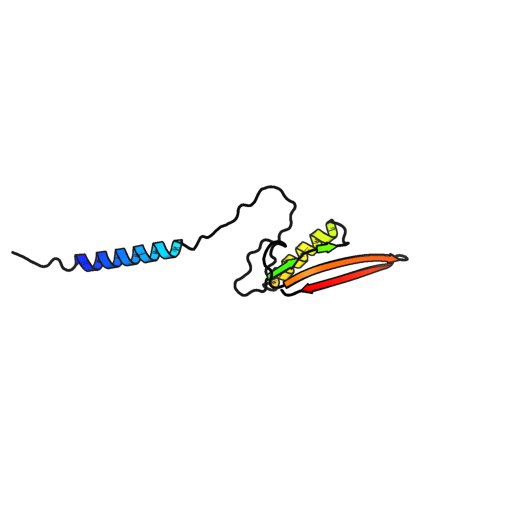OM 664 C CA . TYR A 1 95 ? -1.172 -3.810 -11.481 1.00 90.31 95 TYR A CA 1
ATOM 665 C C . TYR A 1 95 ? -1.515 -2.531 -10.723 1.00 90.31 95 TYR A C 1
ATOM 667 O O . TYR A 1 95 ? -0.644 -1.745 -10.338 1.00 90.31 95 TYR A O 1
ATOM 675 N N . ARG A 1 96 ? -2.802 -2.329 -10.477 1.00 90.38 96 ARG A N 1
ATOM 676 C CA . ARG A 1 96 ? -3.342 -1.250 -9.656 1.00 90.38 96 ARG A CA 1
ATOM 677 C C . ARG A 1 96 ? -4.039 -1.862 -8.457 1.00 90.38 96 ARG A C 1
ATOM 679 O O . ARG A 1 96 ? -4.770 -2.840 -8.583 1.00 90.38 96 ARG A O 1
ATOM 686 N N . VAL A 1 97 ? -3.761 -1.301 -7.288 1.00 91.31 97 VAL A N 1
ATOM 687 C CA . VAL A 1 97 ? -4.252 -1.814 -6.014 1.00 91.31 97 VAL A CA 1
ATOM 688 C C . VAL A 1 97 ? -5.055 -0.733 -5.318 1.00 91.31 97 VAL A C 1
ATOM 690 O O . VAL A 1 97 ? -4.573 0.385 -5.122 1.00 91.31 97 VAL A O 1
ATOM 693 N N . ARG A 1 98 ? -6.269 -1.081 -4.906 1.00 90.38 98 ARG A N 1
ATOM 694 C CA . ARG A 1 98 ? -7.124 -0.239 -4.072 1.00 90.38 98 ARG A CA 1
ATOM 695 C C . ARG A 1 98 ? -7.418 -0.977 -2.780 1.00 90.38 98 ARG A C 1
ATOM 697 O O . ARG A 1 98 ? -7.786 -2.149 -2.820 1.00 90.38 98 ARG A O 1
ATOM 704 N N . SER A 1 99 ? -7.227 -0.316 -1.643 1.00 87.06 99 SER A N 1
ATOM 705 C CA . SER A 1 99 ? -7.414 -0.960 -0.349 1.00 87.06 99 SER A CA 1
ATOM 706 C C . SER A 1 99 ? -8.368 -0.216 0.566 1.00 87.06 99 SER A C 1
ATOM 708 O O . SER A 1 99 ? -8.463 1.012 0.573 1.00 87.06 99 SER A O 1
ATOM 710 N N . TYR A 1 100 ? -9.077 -1.010 1.360 1.00 88.00 100 TYR A N 1
ATOM 711 C CA . TYR A 1 100 ? -10.022 -0.548 2.361 1.00 88.00 100 TYR A CA 1
ATOM 712 C C . TYR A 1 100 ? -9.686 -1.224 3.679 1.00 88.00 100 TYR A C 1
ATOM 714 O O . TYR A 1 100 ? -9.531 -2.446 3.722 1.00 88.00 100 TYR A O 1
ATOM 722 N N . LEU A 1 101 ? -9.585 -0.444 4.751 1.00 88.94 101 LEU A N 1
ATOM 723 C CA . LEU A 1 101 ? -9.324 -0.951 6.091 1.00 88.94 101 LEU A CA 1
ATOM 724 C C . LEU A 1 101 ? -10.340 -0.371 7.069 1.00 88.94 101 LEU A C 1
ATOM 726 O O . LEU A 1 101 ? -10.422 0.839 7.247 1.00 88.94 101 LEU A O 1
ATOM 730 N N . ALA A 1 102 ? -11.069 -1.234 7.764 1.00 87.62 102 ALA A N 1
ATOM 731 C CA . ALA A 1 102 ? -11.990 -0.827 8.814 1.00 87.62 102 ALA A CA 1
ATOM 732 C C . ALA A 1 102 ? -11.592 -1.457 10.146 1.00 87.62 102 ALA A C 1
ATOM 734 O O . ALA A 1 102 ? -11.288 -2.647 10.222 1.00 87.62 102 ALA A O 1
ATOM 735 N N . ALA A 1 103 ? -11.648 -0.660 11.210 1.00 89.69 10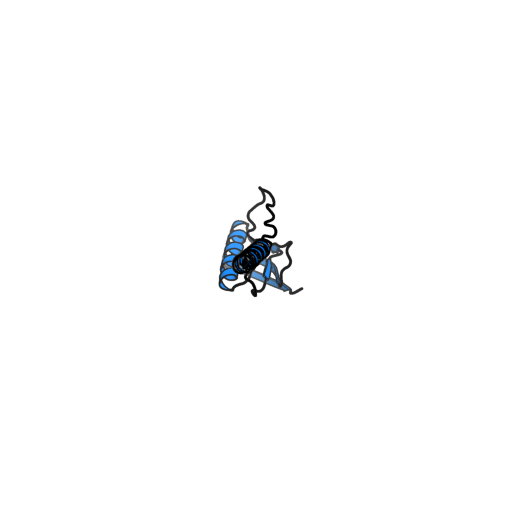3 ALA A N 1
ATOM 736 C CA . ALA A 1 103 ? -11.511 -1.135 12.577 1.00 89.69 103 ALA A CA 1
ATOM 737 C C . ALA A 1 103 ? -12.864 -1.042 13.287 1.00 89.69 103 ALA A C 1
ATOM 739 O O . ALA A 1 103 ? -13.525 -0.007 13.254 1.00 89.69 103 ALA A O 1
ATOM 740 N N . GLN A 1 104 ? -13.268 -2.127 13.937 1.00 88.62 104 GLN A N 1
ATOM 741 C CA . GLN A 1 104 ? -14.485 -2.209 14.734 1.00 88.62 104 GLN A CA 1
ATOM 742 C C . GLN A 1 104 ? -14.108 -2.592 16.162 1.00 88.62 104 GLN A C 1
ATOM 744 O O . GLN A 1 104 ? -13.500 -3.638 16.387 1.00 88.62 104 GLN A O 1
ATOM 749 N N . VAL A 1 105 ? -14.476 -1.756 17.133 1.00 91.38 105 VAL A N 1
ATOM 750 C CA . VAL A 1 105 ? -14.238 -2.022 18.557 1.00 91.38 105 VAL A CA 1
ATOM 751 C C . VAL A 1 105 ? -15.573 -2.319 19.226 1.00 91.38 105 VAL A C 1
ATOM 753 O O . VAL A 1 105 ? -16.439 -1.452 19.309 1.00 91.38 105 VAL A O 1
ATOM 756 N N . ARG A 1 106 ? -15.753 -3.549 19.719 1.00 93.00 106 ARG A N 1
ATOM 757 C CA . ARG A 1 106 ? -16.976 -3.962 20.423 1.00 93.00 106 ARG A CA 1
ATOM 758 C C . ARG A 1 106 ? -16.634 -4.741 21.686 1.00 93.00 106 ARG A C 1
ATOM 760 O O . ARG A 1 106 ? -16.082 -5.838 21.617 1.00 93.00 106 ARG A O 1
ATOM 767 N N . GLY A 1 107 ? -17.001 -4.181 22.841 1.00 90.19 107 GLY A N 1
ATOM 768 C CA . GLY A 1 107 ? -16.808 -4.820 24.148 1.00 90.19 107 GLY A CA 1
ATOM 769 C C . GLY A 1 107 ? -15.340 -5.127 24.457 1.00 90.19 107 GLY A C 1
ATOM 770 O O . GLY A 1 107 ? -15.022 -6.248 24.834 1.00 90.19 107 GLY A O 1
ATOM 771 N N . GLY A 1 108 ? -14.438 -4.172 24.203 1.00 92.56 108 GLY A N 1
ATOM 772 C CA . GLY A 1 108 ? -12.997 -4.333 24.443 1.00 92.56 108 GLY A CA 1
ATOM 773 C C . GLY A 1 108 ? -12.260 -5.221 23.432 1.00 92.56 108 GLY A C 1
ATOM 774 O O . GLY A 1 108 ? -11.052 -5.394 23.551 1.00 92.56 108 GLY A O 1
ATOM 775 N N . ARG A 1 109 ? -12.953 -5.766 22.424 1.00 93.69 109 ARG A N 1
ATOM 776 C CA . ARG A 1 109 ? -12.335 -6.520 21.326 1.00 93.69 109 ARG A CA 1
ATOM 777 C C . ARG A 1 109 ? -12.252 -5.662 20.075 1.00 93.69 109 ARG A C 1
ATOM 779 O O . ARG A 1 109 ? -13.252 -5.061 19.680 1.00 93.69 109 ARG A O 1
ATOM 786 N N . THR A 1 110 ? -11.087 -5.672 19.437 1.00 93.00 110 THR A N 1
ATOM 787 C CA . THR A 1 110 ? -10.853 -5.020 18.147 1.00 93.00 110 THR A CA 1
ATOM 788 C C . THR A 1 110 ? -10.904 -6.058 17.033 1.00 93.00 110 THR A C 1
ATOM 790 O O . THR A 1 110 ? -10.170 -7.043 17.065 1.00 93.00 110 THR A O 1
ATOM 793 N N . SER A 1 111 ? -11.760 -5.831 16.043 1.00 93.25 111 SER A N 1
ATOM 794 C CA . SER A 1 111 ? -11.797 -6.570 14.783 1.00 93.25 111 SER A CA 1
ATOM 795 C C . SER A 1 111 ? -11.343 -5.643 13.664 1.00 93.25 111 SER A C 1
ATOM 797 O O . SER A 1 111 ? -11.784 -4.496 13.594 1.00 93.25 111 SER A O 1
ATOM 799 N N . ILE A 1 112 ? -10.446 -6.132 12.812 1.00 90.88 112 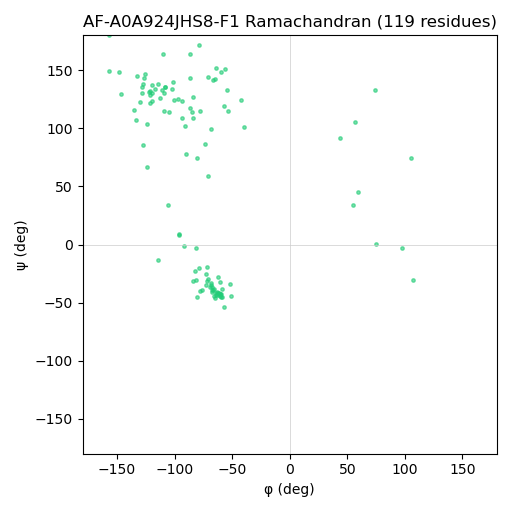ILE A N 1
ATOM 800 C CA . ILE A 1 112 ? -9.970 -5.408 11.637 1.00 90.88 112 ILE A CA 1
ATOM 801 C C . ILE A 1 112 ? -10.484 -6.145 10.403 1.00 90.88 112 ILE A C 1
ATOM 803 O O . ILE A 1 112 ? -10.260 -7.346 10.269 1.00 90.88 112 ILE A O 1
ATOM 807 N N . ALA A 1 113 ? -11.167 -5.426 9.519 1.00 92.12 113 ALA A N 1
ATOM 808 C CA . ALA A 1 113 ? -11.569 -5.911 8.208 1.00 92.12 113 ALA A CA 1
ATOM 809 C C . ALA A 1 113 ? -10.726 -5.211 7.141 1.00 92.12 113 ALA A C 1
ATOM 811 O O . ALA A 1 113 ? -10.536 -3.995 7.210 1.00 92.12 113 ALA A O 1
ATOM 812 N N . TRP A 1 114 ? -10.235 -5.969 6.162 1.00 90.38 114 TRP A N 1
ATOM 813 C CA . TRP A 1 114 ? -9.480 -5.434 5.034 1.00 90.38 114 TRP A CA 1
ATOM 814 C C . TRP A 1 114 ? -9.985 -5.996 3.709 1.00 90.38 114 TRP A C 1
ATOM 816 O O . TRP A 1 114 ? -10.349 -7.168 3.615 1.00 90.38 114 TRP A O 1
ATOM 826 N N . VAL A 1 115 ? -9.956 -5.157 2.678 1.00 92.44 115 VAL A N 1
ATOM 827 C CA . VAL A 1 115 ? -10.184 -5.543 1.283 1.00 92.44 115 VAL A CA 1
ATOM 828 C C . VAL A 1 115 ? -9.025 -5.008 0.455 1.00 92.44 115 VAL A C 1
ATOM 830 O O . VAL A 1 115 ? -8.608 -3.864 0.636 1.00 92.44 115 VAL A O 1
ATOM 833 N N . TRP A 1 116 ? -8.512 -5.851 -0.435 1.00 92.00 116 TRP A N 1
ATOM 834 C CA . TRP A 1 116 ? -7.492 -5.503 -1.414 1.00 92.00 116 TRP A CA 1
ATOM 835 C C . TRP A 1 116 ? -8.042 -5.847 -2.783 1.00 92.00 116 TRP A C 1
ATOM 837 O O . TRP A 1 116 ? -8.090 -7.018 -3.158 1.00 92.00 116 TRP A O 1
ATOM 847 N N . ASP A 1 117 ? -8.465 -4.829 -3.513 1.00 92.50 117 ASP A N 1
ATOM 848 C CA . ASP A 1 117 ? -8.805 -5.005 -4.906 1.00 92.50 117 ASP A CA 1
ATOM 849 C C . ASP A 1 117 ? -7.523 -4.908 -5.736 1.00 92.50 117 ASP A C 1
ATOM 851 O O . ASP A 1 117 ? -6.786 -3.922 -5.625 1.00 92.50 117 ASP A O 1
ATOM 855 N N . VAL A 1 118 ? -7.263 -5.916 -6.567 1.00 92.69 118 VAL A N 1
ATOM 856 C CA . VAL A 1 118 ? -6.116 -5.946 -7.479 1.00 92.69 118 VAL A CA 1
ATOM 857 C C . VAL A 1 118 ? -6.638 -6.044 -8.899 1.00 92.69 118 VAL A C 1
ATOM 859 O O . VAL A 1 118 ? -7.366 -6.975 -9.232 1.00 92.69 118 VAL A O 1
ATOM 862 N N . TYR A 1 119 ? -6.237 -5.083 -9.718 1.00 90.12 119 TYR A N 1
ATOM 863 C CA . TYR A 1 119 ? -6.621 -4.994 -11.115 1.00 90.12 119 TYR A CA 1
ATOM 864 C C . TYR A 1 119 ? -5.359 -4.996 -11.965 1.00 90.1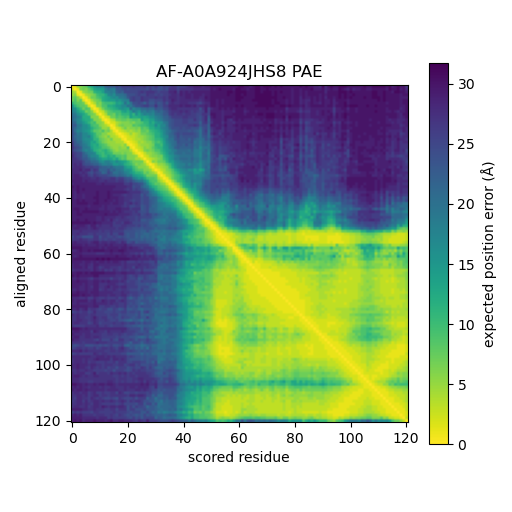2 119 TYR A C 1
ATOM 866 O O . TYR A 1 119 ? -4.419 -4.249 -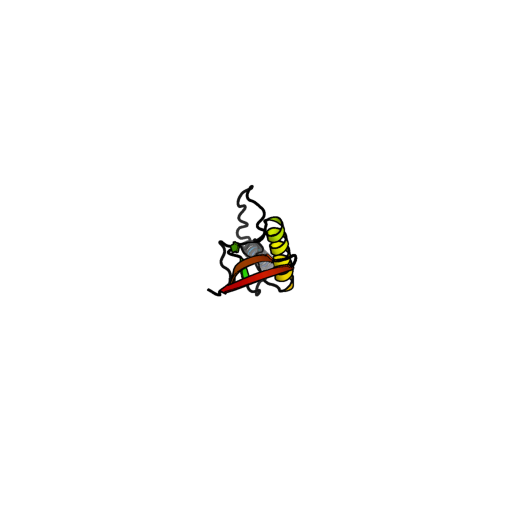11.683 1.00 90.12 119 TYR A O 1
ATOM 874 N N . ASP A 1 120 ? -5.325 -5.829 -12.993 1.00 88.31 120 ASP A N 1
ATOM 875 C CA . ASP A 1 120 ? -4.499 -5.561 -14.160 1.00 88.31 120 ASP A CA 1
ATOM 876 C C . ASP A 1 120 ? -5.199 -4.521 -15.052 1.00 88.31 120 ASP A C 1
ATOM 878 O O . ASP A 1 120 ? -6.306 -4.060 -14.760 1.00 88.31 120 ASP A O 1
ATOM 882 N N . ARG A 1 121 ? -4.494 -4.044 -16.077 1.00 63.25 121 ARG A N 1
ATOM 883 C CA . ARG A 1 121 ? -5.092 -3.143 -17.068 1.00 63.25 121 ARG A CA 1
ATOM 884 C C . ARG A 1 121 ? -6.021 -3.897 -18.006 1.00 63.25 121 ARG A C 1
ATOM 886 O O . ARG A 1 121 ? -5.612 -4.999 -18.426 1.00 63.25 121 ARG A O 1
#

Foldseek 3Di:
DDDDPPPVVVVVVVVVVVVVVVVVVPPPPDDDPPDDDDDDDPPQDDPADVPAFEEEEQEEPEDDPVVVVVVSVVVCVVCVVRSYRRHYNPDDGQKYWYKYWHWDADPNDIDIDMDIDIDGD

pLDDT: mean 72.46, std 17.12, range [39.16, 93.69]

Nearest PDB structures (foldseek):
  2dir-assembly1_A  TM=5.213E-01  e=7.288E-01  Homo sapiens
  3euj-assembly1_A-2  TM=3.478E-01  e=6.826E-01  [Haemophilus] ducreyi 35000HP
  3tma-assembly1_A  TM=4.224E-01  e=1.710E+00  Thermus thermophilus HB27
  7nyw-assembly1_A  TM=3.053E-01  e=4.917E-01  Photorhabdus thracensis
  3euk-assembly2_H  TM=2.941E-01  e=4.917E-01  [Haemophilus] ducreyi 35000HP